Protein AF-A0A7W0Y506-F1 (afdb_monomer)

pLDDT: mean 83.33, std 16.97, range [35.44, 96.44]

Structure (mmCIF, N/CA/C/O backbone):
data_AF-A0A7W0Y506-F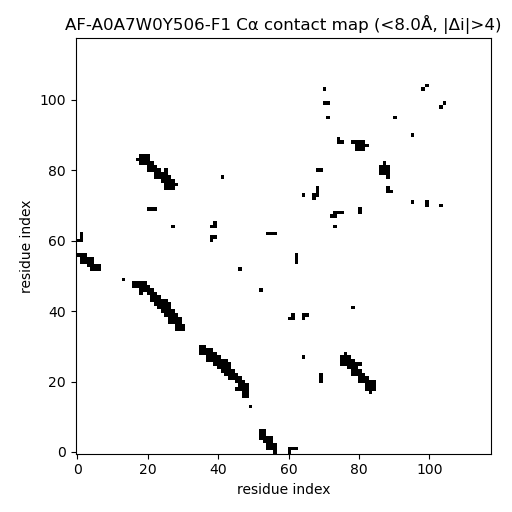1
#
_entry.id   AF-A0A7W0Y506-F1
#
loop_
_atom_site.group_PDB
_atom_site.id
_atom_site.type_symbol
_atom_site.label_atom_id
_atom_site.label_alt_id
_atom_site.label_comp_id
_atom_site.label_asym_id
_atom_site.label_entity_id
_atom_site.label_seq_id
_atom_site.pdbx_PDB_ins_code
_atom_site.Cartn_x
_atom_site.Cartn_y
_atom_site.Cartn_z
_atom_site.occupancy
_atom_site.B_iso_or_equiv
_atom_site.auth_seq_id
_atom_site.auth_comp_id
_atom_site.auth_asym_id
_atom_site.auth_atom_id
_atom_site.pdbx_PDB_model_num
ATOM 1 N N . MET A 1 1 ? -14.498 7.228 3.227 1.00 35.44 1 MET A N 1
ATOM 2 C CA . MET A 1 1 ? -14.798 7.044 1.792 1.00 35.44 1 MET A CA 1
ATOM 3 C C . MET A 1 1 ? -13.568 7.468 1.004 1.00 35.44 1 MET A C 1
ATOM 5 O O . MET A 1 1 ? -13.256 8.653 0.996 1.00 35.44 1 MET A O 1
ATOM 9 N N . VAL A 1 2 ? -12.811 6.513 0.453 1.00 36.88 2 VAL A N 1
ATOM 10 C CA . VAL A 1 2 ? -11.787 6.817 -0.559 1.00 36.88 2 VAL A CA 1
ATOM 11 C C . VAL A 1 2 ? -12.546 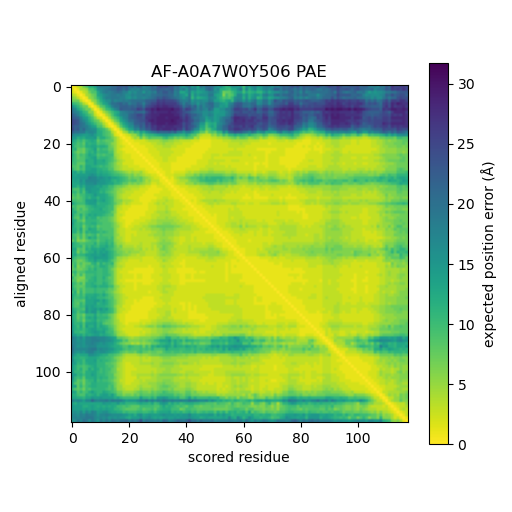6.979 -1.866 1.00 36.88 2 VAL A C 1
ATOM 13 O O . VAL A 1 2 ? -13.143 6.014 -2.337 1.00 36.88 2 VAL A O 1
ATOM 16 N N . ALA A 1 3 ? -12.591 8.192 -2.403 1.00 40.09 3 ALA A N 1
ATOM 17 C CA . ALA A 1 3 ? -13.128 8.416 -3.732 1.00 40.09 3 ALA A CA 1
ATOM 18 C C . ALA A 1 3 ? -11.957 8.270 -4.701 1.00 40.09 3 ALA A C 1
ATOM 20 O O . ALA A 1 3 ? -11.121 9.161 -4.832 1.00 40.09 3 ALA A O 1
ATOM 21 N N . ILE A 1 4 ? -11.856 7.112 -5.347 1.00 46.31 4 ILE A N 1
ATOM 22 C CA . ILE A 1 4 ? -10.997 7.002 -6.522 1.00 46.31 4 ILE A CA 1
ATOM 23 C C . ILE A 1 4 ? -11.761 7.725 -7.621 1.00 46.31 4 ILE A C 1
ATOM 25 O O . ILE A 1 4 ? -12.675 7.165 -8.223 1.00 46.31 4 ILE A O 1
ATOM 29 N N . ALA A 1 5 ? -11.452 9.003 -7.809 1.00 42.03 5 ALA A N 1
ATOM 30 C CA . ALA A 1 5 ? -11.841 9.686 -9.021 1.00 42.03 5 ALA A CA 1
ATOM 31 C C . ALA A 1 5 ? -11.016 9.043 -10.138 1.00 42.03 5 ALA A C 1
ATOM 33 O O . ALA A 1 5 ? -9.831 9.329 -10.292 1.00 42.03 5 ALA A O 1
ATOM 34 N N . LEU A 1 6 ? -11.628 8.127 -10.890 1.00 43.41 6 LEU A N 1
ATOM 35 C CA . LEU A 1 6 ? -11.128 7.791 -12.215 1.00 43.41 6 LEU A CA 1
ATOM 36 C C . LEU A 1 6 ? -11.268 9.086 -13.016 1.00 43.41 6 LEU A C 1
ATOM 38 O O . LEU A 1 6 ? -12.356 9.397 -13.496 1.00 43.41 6 LEU A O 1
ATOM 42 N N . SER A 1 7 ? -10.224 9.919 -13.014 1.00 39.62 7 SER A N 1
ATOM 43 C CA . SER A 1 7 ? -10.232 11.170 -13.764 1.00 39.62 7 SER A CA 1
ATOM 44 C C . SER A 1 7 ? -10.561 10.824 -15.204 1.00 39.62 7 SER A C 1
ATOM 46 O O . SER A 1 7 ? -9.930 9.923 -15.764 1.00 39.62 7 SER A O 1
ATOM 48 N N . GLU A 1 8 ? -11.537 11.517 -15.787 1.00 38.53 8 GLU A N 1
ATOM 49 C CA . GLU A 1 8 ? -11.791 11.404 -17.214 1.00 38.53 8 GLU A CA 1
ATOM 50 C C . GLU A 1 8 ? -10.464 11.588 -17.955 1.00 38.53 8 GLU A C 1
ATOM 52 O O . GLU A 1 8 ? -9.742 12.565 -17.761 1.00 38.53 8 GLU A O 1
ATOM 57 N N . SER A 1 9 ? -10.122 10.548 -18.706 1.00 40.38 9 SER A N 1
ATOM 58 C CA . SER A 1 9 ? -8.948 10.369 -19.549 1.00 40.38 9 SER A CA 1
ATOM 59 C C . SER A 1 9 ? -8.218 11.660 -19.942 1.00 40.38 9 SER A C 1
ATOM 61 O O . SER A 1 9 ? -8.690 12.411 -20.795 1.00 40.38 9 SER A O 1
ATOM 63 N N . PHE A 1 10 ? -6.976 11.823 -19.477 1.00 44.22 10 PHE A N 1
ATOM 64 C CA . PHE A 1 10 ? -5.952 12.328 -20.394 1.00 44.22 10 PHE A CA 1
ATOM 65 C C . PHE A 1 10 ? -5.869 11.298 -21.532 1.00 44.22 10 PHE A C 1
ATOM 67 O O . PHE A 1 10 ? -5.770 10.105 -21.233 1.00 44.22 10 PHE A O 1
ATOM 74 N N . PRO A 1 11 ? -6.004 11.676 -22.815 1.00 38.03 11 PRO A N 1
ATOM 75 C CA . PRO A 1 11 ? -6.241 10.705 -23.868 1.00 38.03 11 PRO A CA 1
ATOM 76 C C . PRO A 1 11 ? -4.956 9.923 -24.135 1.00 38.03 11 PRO A C 1
ATOM 78 O O . PRO A 1 11 ? -4.115 10.320 -24.934 1.00 38.03 11 PRO A O 1
ATOM 81 N N . VAL A 1 12 ? -4.829 8.774 -23.486 1.00 49.03 12 VAL A N 1
ATOM 82 C CA . VAL A 1 12 ? -4.031 7.657 -23.976 1.00 49.03 12 VAL A CA 1
ATOM 83 C C . VAL A 1 12 ? -5.038 6.561 -24.291 1.00 49.03 12 VAL A C 1
ATOM 85 O O . VAL A 1 12 ? -5.338 5.707 -23.462 1.00 49.03 12 VAL A O 1
ATOM 88 N N . VAL A 1 13 ? -5.632 6.621 -25.488 1.00 44.97 13 VAL A N 1
ATOM 89 C CA . VAL A 1 13 ? -6.397 5.489 -26.026 1.00 44.97 13 VAL A CA 1
ATOM 90 C C . VAL A 1 13 ? -5.384 4.405 -26.364 1.00 44.97 13 VAL A C 1
ATOM 92 O O . VAL A 1 13 ? -4.851 4.340 -27.469 1.00 44.97 13 VAL A O 1
ATOM 95 N N . ALA A 1 14 ? -5.070 3.587 -25.371 1.00 48.84 14 ALA A N 1
ATOM 96 C CA . ALA A 1 14 ? -4.379 2.335 -25.579 1.00 48.84 14 ALA A CA 1
ATOM 97 C C . ALA A 1 14 ? -5.430 1.217 -25.725 1.00 48.84 14 ALA A C 1
ATOM 99 O O . ALA A 1 14 ? -6.523 1.344 -25.166 1.00 48.84 14 ALA A O 1
ATOM 100 N N . PRO A 1 15 ? -5.148 0.137 -26.482 1.00 48.59 15 PRO A N 1
ATOM 101 C CA . PRO A 1 15 ? -6.061 -1.007 -26.606 1.00 48.59 15 PRO A CA 1
ATOM 102 C C . PRO A 1 15 ? -6.430 -1.566 -25.222 1.00 48.59 15 PRO A C 1
ATOM 104 O O . PRO A 1 15 ? -5.803 -1.192 -24.240 1.00 48.59 15 PRO A O 1
ATOM 107 N N . ALA A 1 16 ? -7.422 -2.459 -25.114 1.00 60.72 16 ALA A N 1
ATOM 108 C CA . ALA A 1 16 ? -7.787 -3.107 -23.847 1.00 60.72 16 ALA A CA 1
ATOM 109 C C . ALA A 1 16 ? -6.577 -3.856 -23.249 1.00 60.72 16 ALA A C 1
ATOM 111 O O . ALA A 1 16 ? -6.345 -5.029 -23.535 1.00 60.72 16 ALA A O 1
ATOM 112 N N . GLN A 1 17 ? -5.758 -3.138 -22.481 1.00 67.75 17 GLN A N 1
ATOM 113 C CA . GLN A 1 17 ? -4.517 -3.649 -21.931 1.00 67.75 17 GLN A CA 1
ATOM 114 C C . GLN A 1 17 ? -4.847 -4.568 -20.756 1.00 67.75 17 GLN A C 1
ATOM 116 O O . GLN A 1 17 ? -5.817 -4.311 -20.029 1.00 67.75 17 GLN A O 1
ATOM 121 N N . PRO A 1 18 ? -4.064 -5.642 -20.563 1.00 78.62 18 PRO A N 1
ATOM 122 C CA . PRO A 1 18 ? -4.237 -6.498 -19.405 1.00 78.62 18 PRO A CA 1
ATOM 123 C C . PRO A 1 18 ? -4.077 -5.681 -18.118 1.00 78.62 18 PRO A C 1
ATOM 125 O O . PRO A 1 18 ? -3.308 -4.716 -18.058 1.00 78.62 18 PRO A O 1
ATOM 128 N N . SER A 1 19 ? -4.816 -6.076 -17.083 1.00 88.25 19 SER A N 1
ATOM 129 C CA . SER A 1 19 ? -4.638 -5.538 -15.737 1.00 88.25 19 SER A CA 1
ATOM 130 C C . SER A 1 19 ? -3.204 -5.780 -15.275 1.00 88.25 19 SER A C 1
ATOM 132 O O . SER A 1 19 ? -2.773 -6.928 -15.165 1.00 88.25 19 SER A O 1
ATOM 134 N N . LEU A 1 20 ? -2.487 -4.695 -14.990 1.00 92.69 20 LEU A N 1
ATOM 135 C CA . LEU A 1 20 ? -1.132 -4.722 -14.446 1.00 92.69 20 LEU A CA 1
ATOM 136 C C . LEU 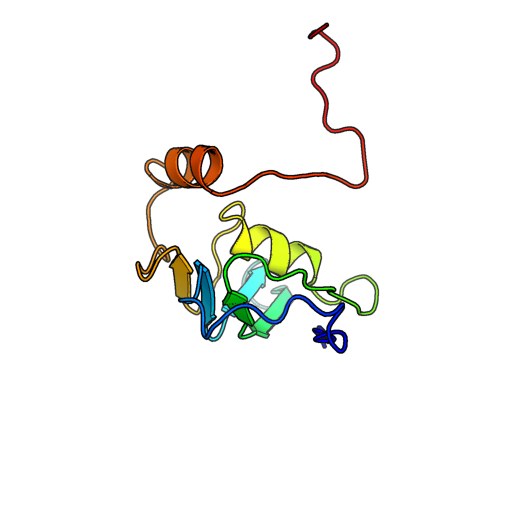A 1 20 ? -1.176 -4.977 -12.939 1.00 92.69 20 LEU A C 1
ATOM 138 O O . LEU A 1 20 ? -0.434 -5.807 -12.421 1.00 92.69 20 LEU A O 1
ATOM 142 N N . ALA A 1 21 ? -2.078 -4.290 -12.238 1.00 93.62 21 ALA A N 1
ATOM 143 C CA . ALA A 1 21 ? -2.275 -4.450 -10.806 1.00 93.62 21 ALA A CA 1
ATOM 144 C C . ALA A 1 21 ? -3.761 -4.391 -10.459 1.00 93.62 21 ALA A C 1
ATOM 146 O O . ALA A 1 21 ? -4.498 -3.564 -10.993 1.00 93.62 21 ALA A O 1
ATOM 147 N N . ARG A 1 22 ? -4.209 -5.242 -9.536 1.00 94.62 22 ARG A N 1
ATOM 148 C CA . ARG A 1 22 ? -5.597 -5.248 -9.071 1.00 94.62 22 ARG A CA 1
ATOM 149 C C . ARG A 1 22 ? -5.682 -5.469 -7.569 1.00 94.62 22 ARG A C 1
ATOM 151 O O . ARG A 1 22 ? -5.040 -6.353 -7.013 1.00 94.62 22 ARG A O 1
ATOM 158 N N . LEU A 1 23 ? -6.521 -4.675 -6.928 1.00 94.94 23 LEU A N 1
ATOM 159 C CA . LEU A 1 23 ? -6.954 -4.824 -5.548 1.00 94.94 23 LEU A CA 1
ATOM 160 C C . LEU A 1 23 ? -8.398 -5.311 -5.560 1.00 94.94 23 LEU A C 1
ATOM 162 O O . LEU A 1 23 ? -9.232 -4.696 -6.219 1.00 94.94 23 LEU A O 1
ATOM 166 N N . VAL A 1 24 ? -8.704 -6.385 -4.838 1.00 95.12 24 VAL A N 1
ATOM 167 C CA . VAL A 1 24 ? -10.056 -6.955 -4.781 1.00 95.12 24 VAL A CA 1
ATOM 168 C C . VAL A 1 24 ? -10.508 -7.029 -3.330 1.00 95.12 24 VAL A C 1
ATOM 170 O O . VAL A 1 24 ? -9.948 -7.784 -2.535 1.00 95.12 24 VAL A O 1
ATOM 173 N N . GLY A 1 25 ? -11.521 -6.232 -2.982 1.00 94.25 25 GLY A N 1
ATOM 174 C CA . GLY A 1 25 ? -12.154 -6.264 -1.661 1.00 94.25 25 GLY A CA 1
ATOM 175 C C . GLY A 1 25 ? -11.203 -5.970 -0.496 1.00 94.25 25 GLY A C 1
ATOM 176 O O . GLY A 1 25 ? -11.359 -6.548 0.577 1.00 94.25 25 GLY A O 1
ATOM 177 N N . ILE A 1 26 ? -10.219 -5.090 -0.688 1.00 95.44 26 ILE A N 1
ATOM 178 C CA . ILE A 1 26 ? -9.171 -4.813 0.296 1.00 95.44 26 ILE A CA 1
ATOM 179 C C . ILE A 1 26 ? -9.746 -4.194 1.568 1.00 95.44 26 ILE A C 1
ATOM 181 O O . ILE A 1 26 ? -10.306 -3.091 1.563 1.00 95.44 26 ILE A O 1
ATOM 185 N N . GLY A 1 27 ? -9.539 -4.892 2.679 1.00 94.94 27 GLY A N 1
ATOM 186 C CA . GLY A 1 27 ? -9.766 -4.394 4.027 1.00 94.94 27 GLY A CA 1
ATOM 187 C C . GLY A 1 27 ? -8.453 -4.209 4.776 1.00 94.94 27 GLY A C 1
ATOM 188 O O . GLY A 1 27 ? -7.520 -5.008 4.654 1.00 94.94 27 GLY A O 1
ATOM 189 N N . LYS A 1 28 ? -8.379 -3.156 5.590 1.00 95.62 28 LYS A N 1
ATOM 190 C CA . LYS A 1 28 ? -7.274 -2.958 6.527 1.00 95.62 28 LYS A CA 1
ATOM 191 C C . LYS A 1 28 ? -7.803 -2.434 7.846 1.00 95.62 28 LYS A C 1
ATOM 193 O O . LYS A 1 28 ? -8.351 -1.335 7.900 1.00 95.62 28 LYS A O 1
ATOM 198 N N . THR A 1 29 ? -7.547 -3.199 8.896 1.00 96.44 29 THR A N 1
ATOM 199 C CA . THR A 1 29 ? -7.811 -2.820 10.282 1.00 96.44 29 THR A CA 1
ATOM 200 C C . THR A 1 29 ? -6.492 -2.821 11.042 1.00 96.44 29 THR A C 1
ATOM 202 O O . THR A 1 29 ? -5.689 -3.748 10.908 1.00 96.44 29 THR A O 1
ATOM 205 N N . TYR A 1 30 ? -6.245 -1.753 11.791 1.00 94.44 30 TYR A N 1
ATOM 206 C CA . TYR A 1 30 ? -5.090 -1.605 12.669 1.00 94.44 30 TYR A CA 1
ATOM 207 C C . TYR A 1 30 ? -5.503 -1.874 14.116 1.00 94.44 30 TYR A C 1
ATOM 209 O O . TYR A 1 30 ? -6.569 -1.434 14.543 1.00 94.44 30 TYR A O 1
ATOM 217 N N . GLY A 1 31 ? -4.642 -2.562 14.868 1.00 93.50 31 GLY A N 1
ATOM 218 C CA . GLY A 1 31 ? -4.928 -2.958 16.247 1.00 93.50 31 GLY A CA 1
ATOM 219 C C . GLY A 1 31 ? -5.900 -4.137 16.351 1.00 93.50 31 GLY A C 1
ATOM 220 O O . GLY A 1 31 ? -6.219 -4.798 15.362 1.00 93.50 31 GLY A O 1
ATOM 221 N N . THR A 1 32 ? -6.344 -4.414 17.574 1.00 92.69 32 THR A N 1
ATOM 222 C CA . THR A 1 32 ? -7.262 -5.507 17.924 1.00 92.69 32 THR A CA 1
ATOM 223 C C . THR A 1 32 ? -8.250 -5.045 19.001 1.00 92.69 32 THR A C 1
ATOM 225 O O . THR A 1 32 ? -8.032 -4.029 19.662 1.00 92.69 32 THR A O 1
ATOM 228 N N . GLY A 1 33 ? -9.344 -5.791 19.183 1.00 92.38 33 GLY A N 1
ATOM 229 C CA . GLY A 1 33 ? -10.345 -5.503 20.216 1.00 92.38 33 GLY A CA 1
ATOM 230 C C . GLY A 1 33 ? -11.101 -4.190 19.989 1.00 92.38 33 GLY A C 1
ATOM 231 O O . GLY A 1 33 ? -11.278 -3.749 18.856 1.00 92.38 33 GLY A O 1
ATOM 232 N N . GLU A 1 34 ? -11.549 -3.562 21.076 1.00 92.31 34 GLU A N 1
ATOM 233 C CA . GLU A 1 34 ? -12.392 -2.354 21.042 1.00 92.31 34 GLU A CA 1
ATOM 234 C C . GLU A 1 34 ? -11.679 -1.105 20.499 1.00 92.31 34 GLU A C 1
ATOM 236 O O . GLU A 1 34 ? -12.333 -0.149 20.093 1.00 92.31 34 GLU A O 1
ATOM 241 N N . GLN A 1 35 ? -10.343 -1.111 20.452 1.00 93.69 35 GLN A N 1
ATOM 242 C CA . GLN A 1 35 ? -9.543 -0.004 19.914 1.00 93.69 35 GLN A CA 1
ATOM 243 C C . GLN A 1 35 ? -9.158 -0.194 18.440 1.00 93.69 35 GLN A C 1
ATOM 245 O O . GLN A 1 35 ? -8.359 0.576 17.904 1.00 93.69 35 GLN A O 1
ATOM 250 N N . ALA A 1 36 ? -9.689 -1.223 17.775 1.00 94.62 36 ALA A N 1
ATOM 251 C CA . ALA A 1 36 ? -9.380 -1.494 16.381 1.00 94.62 36 ALA A CA 1
ATOM 252 C C . ALA A 1 36 ? -9.899 -0.374 15.460 1.00 94.62 36 ALA A C 1
ATOM 254 O O . ALA A 1 36 ? -11.066 0.014 15.511 1.00 94.62 36 ALA A O 1
ATOM 255 N N . VAL A 1 37 ? -9.034 0.114 14.568 1.00 94.31 37 VAL A N 1
ATOM 256 C CA . VAL A 1 37 ? -9.364 1.179 13.609 1.00 94.31 37 VAL A CA 1
ATOM 257 C C . VAL A 1 37 ? -9.377 0.618 12.196 1.00 94.31 37 VAL A C 1
ATOM 259 O O . VAL A 1 37 ? -8.351 0.172 11.678 1.00 94.31 37 VAL A O 1
ATOM 262 N N . THR A 1 38 ? -10.536 0.676 11.545 1.00 94.50 38 THR A N 1
ATOM 263 C CA . THR A 1 38 ? -10.696 0.263 10.145 1.00 94.50 38 THR A CA 1
ATOM 264 C C . THR A 1 38 ? -10.303 1.405 9.215 1.00 94.50 38 THR A C 1
ATOM 266 O O . THR A 1 38 ? -10.999 2.412 9.119 1.00 94.50 38 THR A O 1
ATOM 269 N N . ALA A 1 39 ? -9.180 1.242 8.520 1.00 94.69 39 ALA A N 1
ATOM 270 C CA . ALA A 1 39 ? -8.660 2.209 7.559 1.00 94.69 39 ALA A CA 1
ATOM 271 C C . ALA A 1 39 ? -9.171 1.974 6.131 1.00 94.69 39 ALA A C 1
ATOM 273 O O . ALA A 1 39 ? -9.319 2.930 5.374 1.00 94.69 39 ALA A O 1
ATOM 274 N N . LEU A 1 40 ? -9.442 0.719 5.756 1.00 95.81 40 LEU A N 1
ATOM 275 C CA . LEU A 1 40 ? -10.045 0.354 4.470 1.00 95.81 40 LEU A CA 1
ATOM 276 C C . LEU A 1 40 ? -11.139 -0.687 4.682 1.00 95.81 40 LEU A C 1
ATOM 278 O O . LEU A 1 40 ? -10.959 -1.622 5.462 1.00 95.81 40 LEU A O 1
ATOM 282 N N . GLN A 1 41 ? -12.239 -0.542 3.946 1.00 94.19 41 GLN A N 1
ATOM 283 C CA . GLN A 1 41 ? -13.427 -1.382 4.066 1.00 94.19 41 GLN A CA 1
ATOM 284 C C . GLN A 1 41 ? -13.882 -1.855 2.676 1.00 94.19 41 GLN A C 1
ATOM 286 O O . GLN A 1 41 ? -14.802 -1.292 2.091 1.00 94.19 41 GLN A O 1
ATOM 291 N N . GLY A 1 42 ? -13.205 -2.870 2.132 1.00 92.19 42 GLY A N 1
ATOM 292 C CA . GLY A 1 42 ? -13.605 -3.536 0.885 1.00 92.19 42 GLY A CA 1
ATOM 293 C C . GLY A 1 42 ? -13.236 -2.792 -0.404 1.00 92.19 42 GLY A C 1
ATOM 294 O O . GLY A 1 42 ? -13.956 -2.893 -1.395 1.00 92.19 42 GLY A O 1
ATOM 295 N N . ALA A 1 43 ? -12.135 -2.038 -0.416 1.00 92.44 43 ALA A N 1
ATOM 296 C CA . ALA A 1 43 ? -11.718 -1.260 -1.583 1.00 92.44 43 ALA A CA 1
ATOM 297 C C . ALA A 1 43 ? -11.302 -2.162 -2.762 1.00 92.44 43 ALA A C 1
ATOM 299 O O . ALA A 1 43 ? -10.503 -3.082 -2.595 1.00 92.44 43 ALA A O 1
ATOM 300 N N . THR A 1 44 ? -11.812 -1.875 -3.962 1.00 92.94 44 THR A N 1
ATOM 301 C CA . THR A 1 44 ? -11.472 -2.599 -5.199 1.00 92.94 44 THR A CA 1
ATOM 302 C C . THR A 1 44 ? -10.961 -1.615 -6.243 1.00 92.94 44 THR A C 1
ATOM 304 O O . THR A 1 44 ? -11.573 -0.568 -6.446 1.00 92.94 44 THR A O 1
ATOM 307 N N . VAL A 1 45 ? -9.833 -1.937 -6.876 1.00 91.50 45 VAL A N 1
ATOM 308 C CA . VAL A 1 45 ? -9.145 -1.094 -7.867 1.00 91.50 45 VAL A CA 1
ATOM 309 C C . VAL A 1 45 ? -8.576 -1.989 -8.955 1.00 91.50 45 VAL A C 1
ATOM 311 O O . VAL A 1 45 ? -7.985 -3.016 -8.639 1.00 91.50 45 VAL A O 1
ATOM 314 N N . ASP A 1 46 ? -8.717 -1.600 -10.217 1.00 92.25 46 ASP A N 1
ATOM 315 C CA . ASP A 1 46 ? -8.101 -2.285 -11.353 1.00 92.25 46 ASP A CA 1
ATOM 316 C C . ASP A 1 46 ? -7.272 -1.272 -12.138 1.00 92.25 46 ASP A C 1
ATOM 318 O O . ASP A 1 46 ? -7.816 -0.263 -12.580 1.00 92.25 46 ASP A O 1
ATOM 322 N N . ILE A 1 47 ? -5.969 -1.522 -12.251 1.00 91.31 47 ILE A N 1
ATOM 323 C CA . ILE A 1 47 ? -4.992 -0.628 -12.873 1.00 91.31 47 ILE A CA 1
ATOM 324 C C . ILE A 1 47 ? -4.431 -1.322 -14.102 1.00 91.31 47 ILE A C 1
ATOM 326 O O . ILE A 1 47 ? -3.868 -2.421 -14.017 1.00 91.31 47 ILE A O 1
ATOM 330 N N . ARG A 1 48 ? -4.563 -0.671 -15.250 1.00 90.31 48 ARG A N 1
ATOM 331 C CA . ARG A 1 48 ? -4.031 -1.159 -16.523 1.00 90.31 48 ARG A CA 1
ATOM 332 C C . ARG A 1 48 ? -2.648 -0.578 -16.778 1.00 90.31 48 ARG A C 1
ATOM 334 O O . ARG A 1 48 ? -2.282 0.476 -16.259 1.00 90.31 48 ARG A O 1
ATOM 341 N N . ALA A 1 49 ? -1.858 -1.276 -17.585 1.00 89.50 49 ALA A N 1
ATOM 342 C CA . ALA A 1 49 ? -0.566 -0.746 -17.994 1.00 89.50 49 ALA A CA 1
ATOM 343 C C . ALA A 1 49 ? -0.737 0.588 -18.758 1.00 89.50 49 ALA A C 1
ATOM 345 O O . ALA A 1 49 ? -1.676 0.780 -19.530 1.00 89.50 49 ALA A O 1
ATOM 346 N N . GLY A 1 50 ? 0.152 1.546 -18.474 1.00 86.31 50 GLY A N 1
ATOM 347 C CA . GLY A 1 50 ? 0.105 2.903 -19.032 1.00 86.31 50 GLY A CA 1
ATOM 348 C C . GLY A 1 50 ? -0.971 3.828 -18.446 1.00 86.31 50 GLY A C 1
ATOM 349 O O . GLY A 1 50 ? -1.049 4.983 -18.859 1.00 86.31 50 GLY A O 1
ATOM 350 N N . GLU A 1 51 ? -1.783 3.360 -17.497 1.00 86.19 51 GLU A N 1
ATOM 351 C CA . GLU A 1 51 ? -2.826 4.168 -16.866 1.00 86.19 51 GLU A CA 1
ATOM 352 C C . GLU A 1 51 ? -2.243 5.122 -15.815 1.00 86.19 51 GLU A C 1
ATOM 354 O O . GLU A 1 51 ? -1.368 4.758 -15.026 1.00 86.19 51 GLU A O 1
ATOM 359 N N . VAL A 1 52 ? -2.762 6.350 -15.781 1.00 85.88 52 VAL A N 1
ATOM 360 C CA . VAL A 1 52 ? -2.478 7.326 -14.725 1.00 85.88 52 VAL A CA 1
ATOM 361 C C . VAL A 1 52 ? -3.747 7.505 -13.909 1.00 85.88 52 VAL A C 1
ATOM 363 O O . VAL A 1 52 ? -4.777 7.909 -14.443 1.00 85.88 52 VAL A O 1
ATOM 366 N N . ILE A 1 53 ? -3.666 7.204 -12.614 1.00 86.00 53 ILE A N 1
ATOM 367 C CA . ILE A 1 53 ? -4.808 7.255 -11.699 1.00 86.00 53 ILE A CA 1
ATOM 368 C C . ILE A 1 53 ? -4.564 8.329 -10.649 1.00 86.00 53 ILE A C 1
ATOM 370 O O . ILE A 1 53 ? -3.505 8.378 -10.019 1.00 86.00 53 ILE A O 1
ATOM 374 N N . LEU A 1 54 ? -5.585 9.148 -10.421 1.00 88.25 54 LEU A N 1
ATOM 375 C CA . LEU A 1 54 ? -5.625 10.114 -9.337 1.00 88.25 54 LEU A CA 1
ATOM 376 C C . LEU A 1 54 ? -6.439 9.549 -8.163 1.00 88.25 54 LEU A C 1
ATOM 378 O O . LEU A 1 54 ? -7.545 9.043 -8.336 1.00 88.25 54 LEU A O 1
ATOM 382 N N . ILE A 1 55 ? -5.894 9.632 -6.948 1.00 87.56 55 ILE A N 1
ATOM 383 C CA . ILE A 1 55 ? -6.596 9.215 -5.727 1.00 87.56 55 ILE A CA 1
ATOM 384 C C . ILE A 1 55 ? -6.864 10.450 -4.875 1.00 87.56 55 ILE A C 1
ATOM 386 O O . ILE A 1 55 ? -5.942 11.026 -4.294 1.00 87.56 55 ILE A O 1
ATOM 390 N N . GLU A 1 56 ? -8.137 10.811 -4.738 1.00 88.00 56 GLU A N 1
ATOM 391 C CA . GLU A 1 56 ? -8.572 11.970 -3.965 1.00 88.00 56 GLU A CA 1
ATOM 392 C C . GLU A 1 56 ? -9.388 11.574 -2.731 1.00 88.00 56 GLU A C 1
ATOM 394 O O . GLU A 1 56 ? -9.890 10.461 -2.571 1.00 88.00 56 GLU A O 1
ATOM 399 N N . GLY A 1 57 ? -9.482 12.504 -1.786 1.00 87.19 57 GLY A N 1
ATOM 400 C CA . GLY A 1 57 ? -10.328 12.352 -0.610 1.00 87.19 57 GLY A CA 1
ATOM 401 C C . GLY A 1 57 ? -9.741 13.003 0.640 1.00 87.19 57 GLY A C 1
ATOM 402 O O . GLY A 1 57 ? -8.548 13.325 0.672 1.00 87.19 57 GLY A O 1
ATOM 403 N N . PRO A 1 58 ? -10.542 13.150 1.710 1.00 91.00 58 PRO A N 1
ATOM 404 C CA . PRO A 1 58 ? -10.137 13.836 2.937 1.00 91.00 58 PRO A CA 1
ATOM 405 C C . PRO A 1 58 ? -8.874 13.248 3.576 1.00 91.00 58 PRO A C 1
ATOM 407 O O . PRO A 1 58 ? -8.531 12.078 3.352 1.00 91.00 58 PRO A O 1
ATOM 410 N N . SER A 1 59 ? -8.178 14.031 4.403 1.00 89.38 59 SER A N 1
ATOM 411 C CA . SER A 1 59 ? -7.116 13.482 5.257 1.00 89.38 59 SER A CA 1
ATOM 412 C C . SER A 1 59 ? -7.669 12.344 6.129 1.00 89.38 59 SER A C 1
ATOM 414 O O . SER A 1 59 ? -8.828 12.378 6.534 1.00 89.38 59 SER A O 1
ATOM 416 N N . GLY A 1 60 ? -6.877 11.293 6.348 1.00 88.44 60 GLY A N 1
ATOM 417 C CA . GLY A 1 60 ? -7.296 10.121 7.131 1.00 88.44 60 GLY A CA 1
ATOM 418 C C . GLY A 1 60 ? -8.255 9.144 6.434 1.00 88.44 60 GLY A C 1
ATOM 419 O O . GLY A 1 60 ? -8.582 8.114 7.006 1.00 88.44 60 GLY A O 1
ATOM 420 N N . SER A 1 61 ? -8.668 9.388 5.185 1.00 90.38 61 SER A N 1
ATOM 421 C CA . SER A 1 61 ? -9.604 8.502 4.459 1.00 90.38 61 SER A CA 1
ATOM 422 C C . SER A 1 61 ? -9.059 7.119 4.072 1.00 90.38 61 SER A C 1
ATOM 424 O O . SER A 1 61 ? -9.832 6.308 3.572 1.00 90.38 61 SER A O 1
ATOM 426 N N . GLY A 1 62 ? -7.764 6.850 4.272 1.00 92.38 62 GLY A N 1
ATOM 427 C CA . GLY A 1 62 ? -7.133 5.566 3.935 1.00 92.38 62 GLY A CA 1
ATOM 428 C C . GLY A 1 62 ? -6.349 5.542 2.616 1.00 92.38 62 GLY A C 1
ATOM 429 O O . GLY A 1 62 ? -5.844 4.491 2.241 1.00 92.38 62 GLY A O 1
ATOM 430 N N . LYS A 1 63 ? -6.179 6.678 1.920 1.00 93.69 63 LYS A N 1
ATOM 431 C CA . LYS A 1 63 ? -5.427 6.762 0.644 1.00 93.69 63 LYS A CA 1
ATOM 432 C C . LYS A 1 63 ? -4.010 6.194 0.742 1.00 93.69 63 LYS A C 1
ATOM 434 O O . LYS A 1 63 ? -3.638 5.324 -0.034 1.00 93.69 63 LYS A O 1
ATOM 439 N N . THR A 1 64 ? -3.238 6.651 1.729 1.00 92.62 64 THR A N 1
ATOM 440 C CA . THR A 1 64 ? -1.871 6.161 1.953 1.00 92.62 64 THR A CA 1
ATOM 441 C C . THR A 1 64 ? -1.875 4.674 2.286 1.00 92.62 64 THR A C 1
ATOM 443 O O . THR A 1 64 ? -1.047 3.939 1.772 1.00 92.62 64 THR A O 1
ATOM 446 N N . THR A 1 65 ? -2.846 4.198 3.072 1.00 94.88 65 THR A N 1
ATOM 447 C CA . THR A 1 65 ? -3.018 2.766 3.349 1.00 94.88 65 THR A CA 1
ATOM 448 C C . THR A 1 65 ? -3.269 1.970 2.065 1.00 94.88 65 THR A C 1
ATOM 450 O O . THR A 1 65 ? -2.642 0.932 1.872 1.00 94.88 65 THR A O 1
ATOM 453 N N . LEU A 1 66 ? -4.129 2.467 1.171 1.00 94.88 66 LEU A N 1
ATOM 454 C CA . LEU A 1 66 ? -4.425 1.842 -0.120 1.00 94.88 66 LEU A CA 1
ATOM 455 C C . LEU A 1 66 ? -3.182 1.786 -1.017 1.00 94.88 66 LEU A C 1
ATOM 457 O O . LEU A 1 66 ? -2.853 0.717 -1.524 1.00 94.88 66 LEU A O 1
ATOM 461 N N . ILE A 1 67 ? -2.466 2.907 -1.161 1.00 93.69 67 ILE A N 1
ATOM 462 C CA . ILE A 1 67 ? -1.234 3.002 -1.963 1.00 93.69 67 ILE A CA 1
ATOM 463 C C . ILE A 1 67 ? -0.144 2.084 -1.396 1.00 93.69 67 ILE A C 1
ATOM 465 O O . ILE A 1 67 ? 0.518 1.377 -2.151 1.00 93.69 67 ILE A O 1
ATOM 469 N N . SER A 1 68 ? 0.020 2.034 -0.072 1.00 93.69 68 SER A N 1
ATOM 470 C CA . SER A 1 68 ? 0.992 1.144 0.568 1.00 93.69 68 SER A CA 1
ATOM 471 C C . SER A 1 68 ? 0.660 -0.334 0.362 1.00 93.69 68 SER A C 1
ATOM 473 O O . SER A 1 68 ? 1.576 -1.139 0.209 1.00 93.69 68 SER A O 1
ATOM 475 N N . ILE A 1 69 ? -0.624 -0.706 0.341 1.00 94.44 69 ILE A N 1
ATOM 476 C CA . ILE A 1 69 ? -1.046 -2.083 0.041 1.00 94.44 69 ILE A CA 1
ATOM 477 C C . ILE A 1 69 ? -0.816 -2.413 -1.432 1.00 94.44 69 ILE A C 1
ATOM 479 O O . ILE A 1 69 ? -0.235 -3.454 -1.732 1.00 94.44 69 ILE A O 1
ATOM 483 N N . LEU A 1 70 ? -1.202 -1.512 -2.341 1.00 93.38 70 LEU A N 1
ATOM 484 C CA . LEU A 1 70 ? -0.940 -1.654 -3.773 1.00 93.38 70 LEU A CA 1
ATOM 485 C C . LEU A 1 70 ? 0.554 -1.860 -4.048 1.00 93.38 70 LEU A C 1
ATOM 487 O O . LEU A 1 70 ? 0.922 -2.757 -4.794 1.00 93.38 70 LEU A O 1
ATOM 491 N N . GLY A 1 71 ? 1.404 -1.068 -3.392 1.00 93.12 71 GLY A N 1
ATOM 492 C CA . GLY A 1 71 ? 2.860 -1.135 -3.487 1.00 93.12 71 GLY A CA 1
ATOM 493 C C . GLY A 1 71 ? 3.521 -2.301 -2.746 1.00 93.12 71 GLY A C 1
ATOM 494 O O . GLY A 1 71 ? 4.747 -2.338 -2.643 1.00 93.12 71 GLY A O 1
ATOM 495 N N . LEU A 1 72 ? 2.747 -3.228 -2.173 1.00 93.19 72 LEU A N 1
ATOM 496 C CA . LEU A 1 72 ? 3.253 -4.346 -1.366 1.00 93.19 72 LEU A CA 1
ATOM 497 C C . LEU A 1 72 ? 4.152 -3.914 -0.189 1.00 93.19 72 LEU A C 1
ATOM 499 O O . LEU A 1 72 ? 5.039 -4.660 0.233 1.00 93.19 72 LEU A O 1
ATOM 503 N N . LEU A 1 73 ? 3.963 -2.697 0.325 1.00 91.81 73 LEU A N 1
ATOM 504 C CA . LEU A 1 73 ? 4.623 -2.186 1.533 1.00 91.81 73 LEU A CA 1
ATOM 505 C C . LEU A 1 73 ? 3.835 -2.545 2.796 1.00 91.81 73 LEU A C 1
ATOM 507 O O . LEU A 1 73 ? 4.381 -2.538 3.895 1.00 91.81 73 LEU A O 1
ATOM 511 N N . LEU A 1 74 ? 2.546 -2.838 2.636 1.00 92.06 74 LEU A N 1
ATOM 512 C CA . LEU A 1 74 ? 1.642 -3.184 3.717 1.00 92.06 74 LEU A CA 1
ATOM 513 C C . LEU A 1 74 ? 0.769 -4.369 3.304 1.00 92.06 74 LEU A C 1
ATOM 515 O O . LEU A 1 74 ? 0.150 -4.349 2.246 1.00 92.06 74 LEU A O 1
ATOM 519 N N . THR A 1 75 ? 0.659 -5.376 4.166 1.00 91.56 75 THR A N 1
ATOM 520 C CA . THR A 1 75 ? -0.255 -6.503 3.937 1.00 91.56 75 THR A CA 1
ATOM 521 C C . THR A 1 75 ? -1.681 -6.106 4.334 1.00 91.56 75 THR A C 1
ATOM 523 O O . THR A 1 75 ? -1.871 -5.569 5.439 1.00 91.56 75 THR A O 1
ATOM 526 N N . PRO A 1 76 ? -2.696 -6.340 3.483 1.00 93.81 76 PRO A N 1
ATOM 527 C CA . PRO A 1 76 ? -4.088 -6.118 3.856 1.00 93.81 76 PRO A CA 1
ATOM 528 C C . PRO A 1 76 ? -4.519 -7.081 4.973 1.00 93.81 76 PRO A C 1
ATOM 530 O O . PRO A 1 76 ? -3.921 -8.135 5.167 1.00 93.81 76 PRO A O 1
ATOM 533 N N . THR A 1 77 ? -5.554 -6.715 5.727 1.00 94.44 77 THR A N 1
ATOM 534 C CA . THR A 1 77 ? -6.184 -7.631 6.694 1.00 94.44 77 THR A CA 1
ATOM 535 C C . THR A 1 77 ? -7.091 -8.630 5.973 1.00 94.44 77 THR A C 1
ATOM 537 O O . THR A 1 77 ? -7.177 -9.784 6.378 1.00 94.44 77 THR A O 1
ATOM 540 N N . THR A 1 78 ? -7.755 -8.194 4.902 1.00 94.62 78 THR A N 1
ATOM 541 C CA . THR A 1 78 ? -8.636 -9.018 4.066 1.00 94.62 78 THR A CA 1
ATOM 542 C C . THR A 1 78 ? -8.545 -8.599 2.600 1.00 94.62 78 THR A C 1
ATOM 544 O O . THR A 1 78 ? -8.136 -7.477 2.291 1.00 9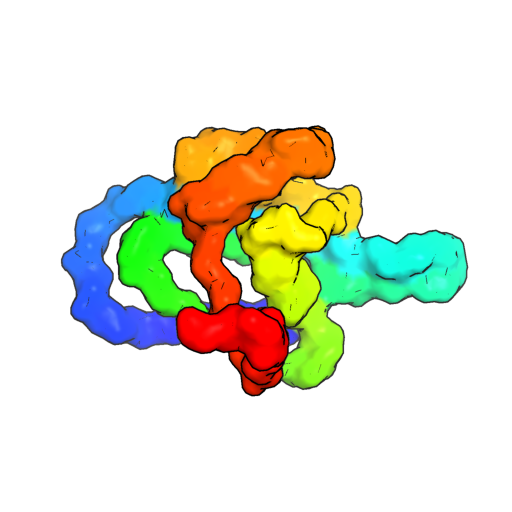4.62 78 THR A O 1
ATOM 547 N N . GLY A 1 79 ? -8.979 -9.485 1.706 1.00 94.56 79 GLY A N 1
ATOM 548 C CA . GLY A 1 79 ? -8.982 -9.245 0.265 1.00 94.56 79 GLY A CA 1
ATOM 549 C C . GLY A 1 79 ? -7.697 -9.704 -0.414 1.00 94.56 79 GLY A C 1
ATOM 550 O O . GLY A 1 79 ? -6.827 -10.325 0.200 1.00 94.56 79 GLY A O 1
ATOM 551 N N . GLU A 1 80 ? -7.597 -9.407 -1.704 1.00 94.38 80 GLU A N 1
ATOM 552 C CA . GLU A 1 80 ? -6.554 -9.944 -2.573 1.00 94.38 80 GLU A CA 1
ATOM 553 C C . GLU A 1 80 ? -5.838 -8.845 -3.352 1.00 94.38 80 GLU A C 1
ATOM 555 O O . GLU A 1 80 ? -6.445 -7.864 -3.791 1.00 94.38 80 GLU A O 1
ATOM 560 N N . VAL A 1 81 ? -4.540 -9.048 -3.558 1.00 94.69 81 VAL A N 1
ATOM 561 C CA . VAL A 1 81 ? -3.680 -8.182 -4.362 1.00 94.69 81 VAL A CA 1
ATOM 562 C C . VAL A 1 81 ? -3.160 -9.019 -5.516 1.00 94.69 81 VAL A C 1
ATOM 564 O O . VAL A 1 81 ? -2.605 -10.091 -5.296 1.00 94.69 81 VAL A O 1
ATOM 567 N N . TRP A 1 82 ? -3.331 -8.533 -6.735 1.00 94.44 82 TRP A N 1
ATOM 568 C CA . TRP A 1 82 ? -2.910 -9.199 -7.957 1.00 94.44 82 TRP A CA 1
ATOM 569 C C . TRP A 1 82 ? -1.939 -8.306 -8.725 1.00 94.44 82 TRP A C 1
ATOM 571 O O . TRP A 1 82 ? -2.175 -7.104 -8.843 1.00 94.44 82 TRP A O 1
ATOM 581 N N . LEU A 1 83 ? -0.873 -8.894 -9.262 1.00 93.50 83 LEU A N 1
ATOM 582 C CA . LEU A 1 83 ? 0.114 -8.241 -10.125 1.00 93.50 83 LEU A CA 1
ATOM 583 C C . LEU A 1 83 ? 0.406 -9.138 -11.322 1.00 93.50 83 LEU A C 1
ATOM 585 O O . LEU A 1 83 ? 0.667 -10.325 -11.132 1.00 93.50 83 LEU A O 1
ATOM 589 N N . ASP A 1 84 ? 0.332 -8.590 -12.534 1.00 90.25 84 ASP A N 1
ATOM 590 C CA . ASP A 1 84 ? 0.537 -9.327 -13.791 1.00 90.25 84 ASP A CA 1
ATOM 591 C C . ASP A 1 84 ? -0.253 -10.651 -13.843 1.00 90.25 84 ASP A C 1
ATOM 593 O O . ASP A 1 84 ? 0.253 -11.711 -14.211 1.00 90.25 84 ASP A O 1
ATOM 597 N N . GLY A 1 85 ? -1.511 -10.611 -13.391 1.00 88.44 85 GLY A N 1
ATOM 598 C CA . GLY A 1 85 ? -2.396 -11.781 -13.341 1.00 88.44 85 GLY A CA 1
ATOM 599 C C . GLY A 1 85 ? -2.085 -12.805 -12.240 1.00 88.44 85 GLY A C 1
ATOM 600 O O . GLY A 1 85 ? -2.794 -13.805 -12.131 1.00 88.44 85 GLY A O 1
ATOM 601 N N . ARG A 1 86 ? -1.081 -12.572 -11.387 1.00 90.88 86 ARG A N 1
ATOM 602 C CA . ARG A 1 86 ? -0.740 -13.431 -10.244 1.00 90.88 86 ARG A CA 1
ATOM 603 C C . ARG A 1 86 ? -1.265 -12.842 -8.940 1.00 90.88 86 ARG A C 1
ATOM 605 O O . ARG A 1 86 ? -0.961 -11.698 -8.617 1.00 90.88 86 ARG A O 1
ATOM 612 N N . ASN A 1 87 ? -1.972 -13.646 -8.145 1.00 91.75 87 ASN A N 1
ATOM 613 C CA . ASN A 1 87 ? -2.303 -13.278 -6.771 1.00 91.75 87 ASN A CA 1
ATOM 614 C C . ASN A 1 87 ? -1.022 -13.287 -5.920 1.00 91.75 87 ASN A C 1
ATOM 616 O O . ASN A 1 87 ? -0.308 -14.291 -5.848 1.00 91.75 87 ASN A O 1
ATOM 620 N N . VAL A 1 88 ? -0.720 -12.145 -5.316 1.00 91.06 88 VAL A N 1
ATOM 621 C CA . VAL A 1 88 ? 0.440 -11.918 -4.449 1.00 91.06 88 VAL A CA 1
ATOM 622 C C . VAL A 1 88 ? 0.035 -11.710 -2.987 1.00 91.06 88 VAL A C 1
ATOM 624 O O . VAL A 1 88 ? 0.901 -11.514 -2.133 1.00 91.06 88 VAL A O 1
ATOM 627 N N . ALA A 1 89 ? -1.263 -11.776 -2.669 1.00 75.31 89 ALA A N 1
ATOM 628 C CA . ALA A 1 89 ? -1.730 -11.770 -1.290 1.00 75.31 89 ALA A CA 1
AT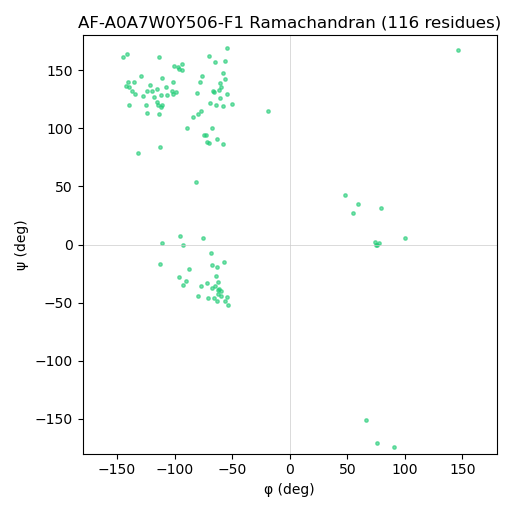OM 629 C C . ALA A 1 89 ? -1.185 -12.995 -0.543 1.00 75.31 89 ALA A C 1
ATOM 631 O O . ALA A 1 89 ? -1.214 -14.119 -1.040 1.00 75.31 89 ALA A O 1
ATOM 632 N N . GLY A 1 90 ? -0.661 -12.770 0.661 1.00 72.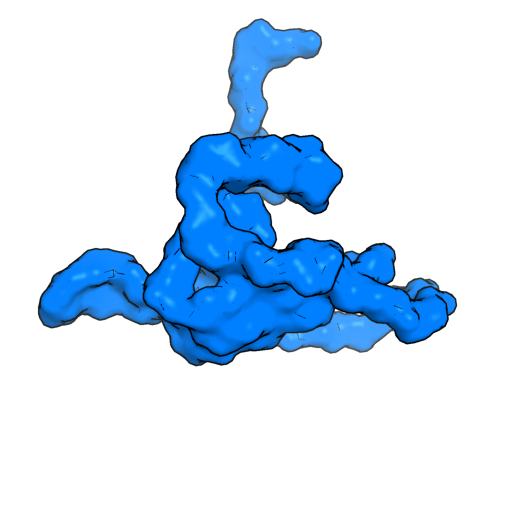00 90 GLY A N 1
ATOM 633 C CA . GLY A 1 90 ? -0.118 -13.841 1.497 1.00 72.00 90 GLY A CA 1
ATOM 634 C C . GLY A 1 90 ? 1.274 -14.343 1.099 1.00 72.00 90 GLY A C 1
ATOM 635 O O . GLY A 1 90 ? 1.791 -15.229 1.778 1.00 72.00 90 GLY A O 1
ATOM 636 N N . LEU A 1 91 ? 1.917 -13.776 0.065 1.00 80.88 91 LEU A N 1
ATOM 637 C CA . LEU A 1 91 ? 3.351 -13.996 -0.135 1.00 80.88 91 LEU A CA 1
ATOM 638 C C . LEU A 1 91 ? 4.123 -13.502 1.094 1.00 80.88 91 LEU A C 1
ATOM 640 O O . LEU A 1 91 ? 3.851 -12.427 1.633 1.00 80.88 91 LEU A O 1
ATOM 644 N N . GLY A 1 92 ? 5.084 -14.308 1.542 1.00 74.75 92 GLY A N 1
ATOM 645 C CA . GLY A 1 92 ? 5.908 -13.979 2.698 1.00 74.75 92 GLY A CA 1
ATOM 646 C C . GLY A 1 92 ? 6.881 -12.837 2.405 1.00 74.75 92 GLY A C 1
ATOM 647 O O . GLY A 1 92 ? 7.221 -12.558 1.254 1.00 74.75 92 GLY A O 1
ATOM 648 N N . GLU A 1 93 ? 7.412 -12.220 3.462 1.00 77.75 93 GLU A N 1
ATOM 649 C CA . GLU A 1 93 ? 8.355 -11.093 3.359 1.00 77.75 93 GLU A CA 1
ATOM 650 C C . GLU A 1 93 ? 9.627 -11.390 2.550 1.00 77.75 93 GLU A C 1
ATOM 652 O O . GLU A 1 93 ? 10.323 -10.462 2.149 1.00 77.75 93 GLU A O 1
ATOM 657 N N . ARG A 1 94 ? 9.929 -12.664 2.274 1.00 84.44 94 ARG A N 1
ATOM 658 C CA . ARG A 1 94 ? 11.063 -13.066 1.432 1.00 84.44 94 ARG A CA 1
ATOM 659 C C . ARG A 1 94 ? 10.854 -12.754 -0.052 1.00 84.44 94 ARG A C 1
ATOM 661 O O . ARG A 1 94 ? 11.822 -12.409 -0.722 1.00 84.44 94 ARG A O 1
ATOM 668 N N . ASP A 1 95 ? 9.620 -12.823 -0.550 1.00 85.25 95 ASP A N 1
ATOM 669 C CA . ASP A 1 95 ? 9.329 -12.705 -1.989 1.00 85.25 95 ASP A CA 1
ATOM 670 C C . ASP A 1 95 ? 8.917 -11.282 -2.396 1.00 85.25 95 ASP A C 1
ATOM 672 O O . ASP A 1 95 ? 9.167 -10.836 -3.519 1.00 85.25 95 ASP A O 1
ATOM 676 N N . LEU A 1 96 ? 8.321 -10.530 -1.466 1.00 89.19 96 LEU A N 1
ATOM 677 C CA . LEU A 1 96 ? 7.834 -9.171 -1.716 1.00 89.19 96 LEU A CA 1
ATOM 678 C C . LEU A 1 96 ? 8.931 -8.161 -2.125 1.00 89.19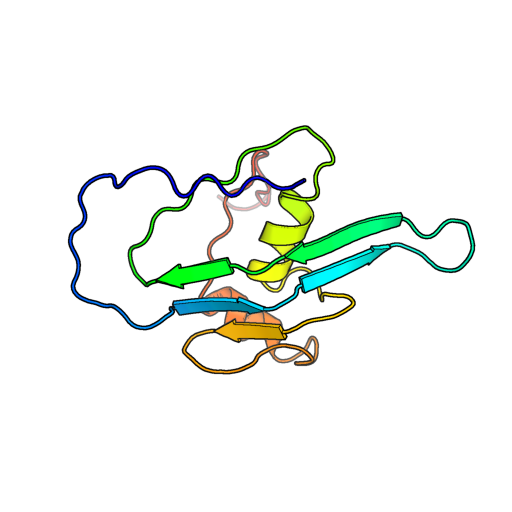 96 LEU A C 1
ATOM 680 O O . LEU A 1 96 ? 8.653 -7.336 -2.995 1.00 89.19 96 LEU A O 1
ATOM 684 N N . PRO A 1 97 ? 10.168 -8.179 -1.578 1.00 91.12 97 PRO A N 1
ATOM 685 C CA . PRO A 1 97 ? 11.213 -7.233 -1.971 1.00 91.12 97 PRO A CA 1
ATOM 686 C C . PRO A 1 97 ? 11.577 -7.315 -3.455 1.00 91.12 97 PRO A C 1
ATOM 688 O O . PRO A 1 97 ? 11.751 -6.280 -4.096 1.00 91.12 97 PRO A O 1
ATOM 691 N N . ALA A 1 98 ? 11.647 -8.526 -4.014 1.00 90.50 98 ALA A N 1
ATOM 692 C CA . ALA A 1 98 ? 11.974 -8.727 -5.423 1.00 90.50 98 ALA A CA 1
ATOM 693 C C . ALA A 1 98 ? 10.865 -8.198 -6.344 1.00 90.50 98 ALA A C 1
ATOM 695 O O . ALA A 1 98 ? 11.159 -7.600 -7.378 1.00 90.50 98 ALA A O 1
ATOM 696 N N . LEU A 1 99 ? 9.600 -8.368 -5.947 1.00 92.12 99 LEU A N 1
ATOM 697 C CA . LEU A 1 99 ? 8.460 -7.788 -6.658 1.00 92.12 99 LEU A CA 1
ATOM 698 C C . LEU A 1 99 ? 8.482 -6.258 -6.583 1.00 92.12 99 LEU A C 1
ATOM 700 O O . LEU A 1 99 ? 8.357 -5.595 -7.609 1.00 92.12 99 LEU A O 1
ATOM 704 N N . ARG A 1 100 ? 8.727 -5.687 -5.396 1.00 92.44 100 ARG A N 1
ATOM 705 C CA . ARG A 1 100 ? 8.857 -4.231 -5.223 1.00 92.44 100 ARG A CA 1
ATOM 706 C C . ARG A 1 100 ? 9.936 -3.642 -6.121 1.00 92.44 100 ARG A C 1
ATOM 708 O O . ARG A 1 100 ? 9.656 -2.702 -6.849 1.00 92.44 100 ARG A O 1
ATOM 715 N N . ALA A 1 101 ? 11.123 -4.242 -6.132 1.00 92.56 101 ALA A N 1
ATOM 716 C CA . ALA A 1 101 ? 12.247 -3.765 -6.936 1.00 92.56 101 ALA A CA 1
ATOM 717 C C . ALA A 1 101 ? 12.001 -3.825 -8.455 1.00 92.56 101 ALA A C 1
ATOM 719 O O . ALA A 1 101 ? 12.609 -3.060 -9.197 1.00 92.56 101 ALA A O 1
ATOM 720 N N . ARG A 1 102 ? 11.145 -4.741 -8.925 1.00 92.50 102 ARG A N 1
ATOM 721 C CA . ARG A 1 102 ? 10.868 -4.932 -10.358 1.00 92.50 102 ARG A CA 1
ATOM 722 C C . ARG A 1 102 ? 9.674 -4.133 -10.867 1.00 92.50 102 ARG A C 1
ATOM 724 O O . ARG A 1 102 ? 9.700 -3.709 -12.015 1.00 92.50 102 ARG A O 1
ATOM 731 N N . HIS A 1 103 ? 8.641 -3.961 -10.043 1.00 91.69 103 HIS A N 1
ATOM 732 C CA . HIS A 1 103 ? 7.347 -3.437 -10.494 1.00 91.69 103 HIS A CA 1
ATOM 733 C C . HIS A 1 103 ? 7.005 -2.057 -9.927 1.00 91.69 103 HIS A C 1
ATOM 735 O O . HIS A 1 103 ? 6.116 -1.397 -10.461 1.00 91.69 103 HIS A O 1
ATOM 741 N N . PHE A 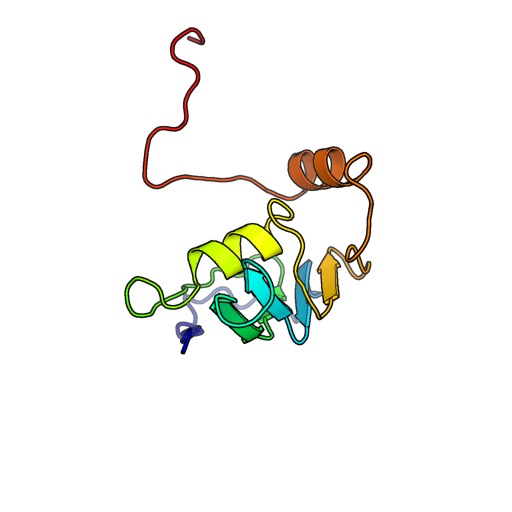1 104 ? 7.679 -1.599 -8.866 1.00 92.38 104 PHE A N 1
ATOM 742 C CA . PHE A 1 104 ? 7.277 -0.389 -8.154 1.00 92.38 104 PHE A CA 1
ATOM 743 C C . PHE A 1 104 ? 8.416 0.617 -8.005 1.00 92.38 104 PHE A C 1
ATOM 745 O O . PHE A 1 104 ? 9.478 0.320 -7.463 1.00 92.38 104 PHE A O 1
ATOM 752 N N . GLY A 1 105 ? 8.136 1.852 -8.415 1.00 92.19 105 GLY A N 1
ATOM 753 C CA . GLY A 1 105 ? 8.875 3.040 -8.003 1.00 92.19 105 GLY A CA 1
ATOM 754 C C . GLY A 1 105 ? 8.025 3.855 -7.034 1.00 92.19 105 GLY A C 1
ATOM 755 O O . GLY A 1 105 ? 6.837 4.062 -7.279 1.00 92.19 105 GLY A O 1
ATOM 756 N N . PHE A 1 106 ? 8.623 4.325 -5.940 1.00 89.19 106 PHE A N 1
ATOM 757 C CA . PHE A 1 106 ? 7.939 5.176 -4.966 1.00 89.19 106 PHE A CA 1
ATOM 758 C C . PHE A 1 106 ? 8.523 6.580 -4.988 1.00 89.19 106 PHE A C 1
ATOM 760 O O . PHE A 1 106 ? 9.729 6.763 -4.837 1.00 89.19 106 PHE A O 1
ATOM 767 N N . VAL A 1 107 ? 7.642 7.567 -5.118 1.00 88.75 107 VAL A N 1
ATOM 768 C CA . VAL A 1 107 ? 7.963 8.977 -4.910 1.00 88.75 107 VAL A CA 1
ATOM 769 C C . VAL A 1 107 ? 7.167 9.442 -3.701 1.00 88.75 107 VAL A C 1
ATOM 771 O O . VAL A 1 107 ? 5.941 9.345 -3.671 1.00 88.75 107 VAL A O 1
ATOM 774 N N . PHE A 1 108 ? 7.878 9.895 -2.676 1.00 84.31 108 PHE A N 1
ATOM 775 C CA . PHE A 1 108 ? 7.285 10.320 -1.415 1.00 84.31 108 PHE A CA 1
ATOM 776 C C . PHE A 1 108 ? 7.106 11.839 -1.397 1.00 84.31 108 PHE A C 1
ATOM 778 O O . PHE A 1 108 ? 7.860 12.571 -2.032 1.00 84.31 108 PHE A O 1
ATOM 785 N N . GLN A 1 109 ? 6.127 12.321 -0.626 1.00 80.75 109 GLN A N 1
ATOM 786 C CA . GLN A 1 109 ? 5.916 13.760 -0.430 1.00 80.75 109 GLN A CA 1
ATOM 787 C C . GLN A 1 109 ? 7.122 14.436 0.253 1.00 80.75 109 GLN A C 1
ATOM 789 O O . GLN A 1 109 ? 7.400 15.603 -0.005 1.00 80.75 109 GLN A O 1
ATOM 794 N N . GLY A 1 110 ? 7.829 13.709 1.126 1.00 82.94 110 GLY A N 1
ATOM 795 C CA . GLY A 1 110 ? 9.109 14.130 1.698 1.00 82.94 110 GLY A CA 1
ATOM 796 C C . GLY A 1 110 ? 10.292 13.454 1.003 1.00 82.94 110 GLY A C 1
ATOM 797 O O . GLY A 1 110 ? 10.163 12.344 0.491 1.00 82.94 110 GLY A O 1
ATOM 798 N N . PHE A 1 111 ? 11.463 14.095 1.027 1.00 72.38 111 PHE A N 1
ATOM 799 C CA . PHE A 1 111 ? 12.697 13.538 0.469 1.00 72.38 111 PHE A CA 1
ATOM 800 C C . PHE A 1 111 ? 13.211 12.388 1.349 1.00 72.38 111 PHE A C 1
ATOM 802 O O . PHE A 1 111 ? 13.994 12.596 2.271 1.00 72.38 111 PHE A O 1
ATOM 809 N N . ASN A 1 112 ? 12.751 11.163 1.084 1.00 77.81 112 ASN A N 1
ATOM 810 C CA . ASN A 1 112 ? 13.199 9.950 1.778 1.00 77.81 112 ASN A CA 1
ATOM 811 C C . ASN A 1 112 ? 14.531 9.435 1.194 1.00 77.81 112 ASN A C 1
ATOM 813 O O . ASN A 1 112 ? 14.622 8.302 0.723 1.00 77.81 112 ASN A O 1
ATOM 817 N N . LEU A 1 113 ? 15.534 10.315 1.139 1.00 86.06 113 LEU A N 1
ATOM 818 C CA . LEU A 1 113 ? 16.850 10.048 0.559 1.00 86.06 113 LEU A CA 1
ATOM 819 C C . LEU A 1 113 ? 17.850 9.643 1.640 1.00 86.06 113 LEU A C 1
ATOM 821 O O . LEU A 1 113 ? 17.764 10.093 2.781 1.00 86.06 113 LEU A O 1
ATOM 825 N N . PHE A 1 114 ? 18.839 8.837 1.260 1.00 86.38 114 PHE A N 1
ATOM 826 C CA . PHE A 1 114 ? 19.992 8.566 2.110 1.00 86.38 114 PHE A CA 1
ATOM 827 C C . PHE A 1 114 ? 20.944 9.768 2.056 1.00 86.38 114 PHE A C 1
ATOM 829 O O . PHE A 1 114 ? 21.527 10.005 0.999 1.00 86.38 114 PHE A O 1
ATOM 836 N N . PRO A 1 115 ? 21.161 10.503 3.164 1.00 82.38 115 PRO A N 1
ATOM 837 C CA . PRO A 1 115 ? 21.968 11.728 3.140 1.00 82.38 115 PRO A CA 1
ATOM 838 C C . PRO A 1 115 ? 23.434 11.506 2.745 1.00 82.38 115 PRO A C 1
ATOM 840 O O . PRO A 1 115 ? 24.130 12.448 2.391 1.00 82.38 115 PRO A O 1
ATOM 843 N N . ALA A 1 116 ? 23.910 10.263 2.854 1.00 86.62 116 ALA A N 1
ATOM 844 C CA . ALA A 1 116 ? 25.294 9.873 2.616 1.00 86.62 116 ALA A CA 1
ATOM 845 C C . ALA A 1 116 ? 25.579 9.405 1.176 1.00 86.62 116 ALA A C 1
ATOM 847 O O . ALA A 1 116 ? 26.708 9.018 0.886 1.00 86.62 116 ALA A O 1
ATOM 848 N N . LEU A 1 117 ? 24.576 9.387 0.293 1.00 79.00 117 LEU A N 1
ATOM 849 C CA . LEU A 1 117 ? 24.745 9.012 -1.111 1.00 79.00 117 LEU A CA 1
ATOM 850 C C . LEU A 1 117 ? 24.763 10.277 -1.978 1.00 79.00 117 LEU A C 1
ATOM 852 O O . LEU A 1 117 ? 23.907 11.146 -1.813 1.00 79.00 117 LEU A O 1
ATOM 856 N N . THR A 1 118 ? 25.752 10.365 -2.869 1.00 63.31 118 THR A N 1
ATOM 857 C CA . THR A 1 118 ? 25.986 11.478 -3.806 1.00 63.31 118 THR A CA 1
ATOM 858 C C . THR A 1 118 ? 25.620 11.097 -5.227 1.00 63.31 118 THR A C 1
ATOM 860 O O . THR A 1 118 ? 26.036 9.985 -5.628 1.00 63.31 118 THR A O 1
#

Nearest PDB structures (foldseek):
  3tif-assembly1_B  TM=8.733E-01  e=2.606E-07  Methanocaldococcus jannaschii DSM 2661
  5lj9-assembly3_C  TM=8.834E-01  e=6.528E-07  Escherichia coli K-12
  5lj7-assembly1_B  TM=9.062E-01  e=3.409E-06  Aggregatibacter actinomycetemcomitans
  5lj7-assembly1_A  TM=8.999E-01  e=8.539E-06  Aggregatibacter actinomycetemcomitans
  6cvl-assembly1_C  TM=8.534E-01  e=1.575E-05  Escherichia coli K-12

Sequence (118 aa):
MVAIALSESFPVVAPAQPSLARLVGIGKTYGTGEQAVTALQGATVDIRAGEVILIEGPSGSGKTTLISILGLLLTPTTGEVWLDGRNVAGLGERDLPALRARHFGFVFQGFNLFPALT

Foldseek 3Di:
DWDFPQDPDPDPPDPPADFQKKWFQFWAWPDDDPPIDTLDGGDIDTHGPPDDTDTDDDPSNNPVVVVCCRLVVDATPDTFMDGPNDTPHPPDPVVSVVVNVPPDDDDDPDDPDDPPDD
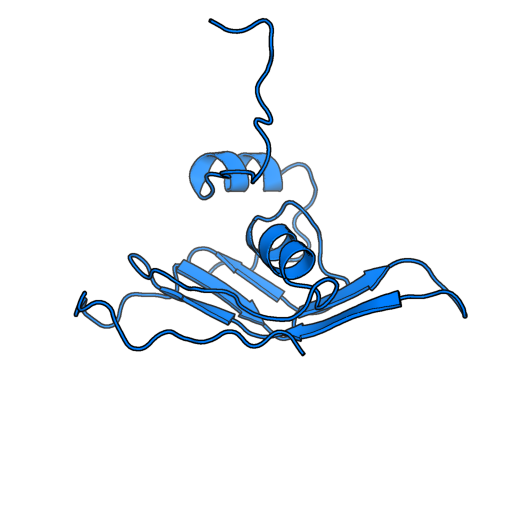
Radius of gyration: 15.63 Å; Cα contacts (8 Å, |Δi|>4): 162; chains: 1; bounding box: 41×28×48 Å

Secondary structure (DSSP, 8-state):
--B-------S----SPPEEEEEEEEEEEESSGGG-EEEEEEEEEEEETT-----B--TTSSHHHHHHHHTTSS--SEEEEEETTEE-TT--TTTHHHHHHHH-----SS----TT--

Solvent-accessible surface area (backbone atoms only — not comparable to full-atom values): 7471 Å² total; per-residue (Å²): 109,67,45,68,48,77,63,82,71,77,90,72,90,65,73,97,56,66,57,40,37,34,36,42,45,29,20,32,60,46,78,62,77,96,76,44,45,75,46,38,84,49,48,66,48,80,39,40,66,94,64,86,81,52,81,48,64,61,89,89,33,26,63,69,60,52,53,32,35,75,59,65,75,39,84,62,72,37,59,42,37,30,46,74,83,38,78,56,55,86,64,52,83,82,58,45,59,62,49,32,73,73,76,55,86,87,86,66,99,58,89,90,67,66,90,89,66,132

Mean predicted aligned error: 7.41 Å